Protein AF-A0A5C8NV36-F1 (afdb_monomer_lite)

pLDDT: mean 89.82, std 11.12, range [43.62, 97.75]

Secondary structure (DSSP, 8-state):
----------EEEE-TT--EEEE-SSHHHHHHHTTSS-HHHHHHHHHHHHHHHHHHHHHHHHHHHHHHHHHHHHH-

Foldseek 3Di:
DDDPPPDQQWDWDADPVRDIDIDGPDPLSVCCVVVVDPPVVSVVVVVVVVVVVVVVVVVVVVVVVVVVVVVVVVVD

Radius of gyration: 21.02 Å; chains: 1; bounding box: 48×19×63 Å

Organism: NCBI:txid2498845

Structure (mmCIF, N/CA/C/O backbone):
data_AF-A0A5C8NV36-F1
#
_entry.id   AF-A0A5C8NV36-F1
#
loop_
_atom_site.group_PDB
_atom_site.id
_atom_site.type_symbol
_atom_site.label_atom_id
_atom_site.label_alt_id
_atom_site.label_comp_id
_atom_site.label_asym_id
_atom_site.label_entity_id
_atom_site.label_seq_id
_atom_site.pdbx_PDB_ins_code
_atom_site.Cartn_x
_atom_site.Cartn_y
_atom_site.Cartn_z
_atom_site.occupancy
_atom_site.B_iso_or_equiv
_atom_site.auth_seq_id
_atom_site.auth_comp_id
_atom_site.auth_asym_id
_atom_site.auth_atom_id
_atom_site.pdbx_PDB_model_num
ATOM 1 N N . MET A 1 1 ? -28.228 -9.948 -20.335 1.00 43.62 1 MET A N 1
ATOM 2 C CA . MET A 1 1 ? -26.755 -9.905 -20.198 1.00 43.62 1 MET A CA 1
ATOM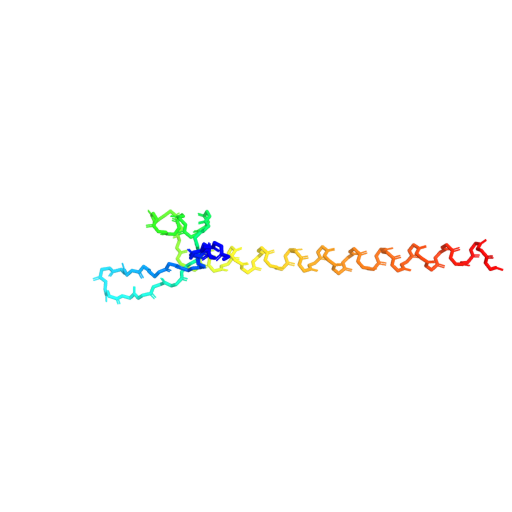 3 C C . MET A 1 1 ? -26.436 -9.982 -18.710 1.00 43.62 1 MET A C 1
ATOM 5 O O . MET A 1 1 ? -26.929 -9.137 -17.976 1.00 43.62 1 MET A O 1
ATOM 9 N N . GLY A 1 2 ? -25.756 -11.040 -18.264 1.00 48.81 2 GLY A N 1
ATOM 10 C CA . GLY A 1 2 ? -25.559 -11.368 -16.847 1.00 48.81 2 GLY A CA 1
ATOM 11 C C . GLY A 1 2 ? -24.826 -10.292 -16.040 1.00 48.81 2 GLY A C 1
ATOM 12 O O . GLY A 1 2 ? -24.029 -9.526 -16.576 1.00 48.81 2 GLY A O 1
ATOM 13 N N . ASN A 1 3 ? -25.161 -10.259 -14.752 1.00 56.00 3 ASN A N 1
ATOM 14 C CA . ASN A 1 3 ? -24.693 -9.376 -13.687 1.00 56.00 3 ASN A CA 1
ATOM 15 C C . ASN A 1 3 ? -23.191 -9.036 -13.812 1.00 56.00 3 ASN A C 1
ATOM 17 O O . ASN A 1 3 ? -22.344 -9.912 -13.637 1.00 56.00 3 ASN A O 1
ATOM 21 N N . LYS A 1 4 ? -22.854 -7.771 -14.116 1.00 59.28 4 LYS A N 1
ATOM 22 C CA . LYS A 1 4 ? -21.487 -7.252 -13.953 1.00 59.28 4 LYS A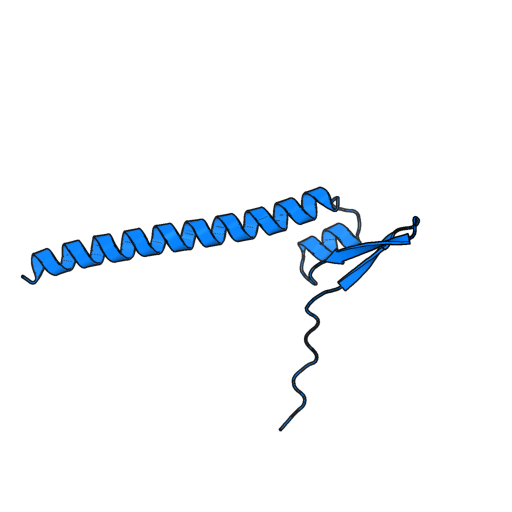 CA 1
ATOM 23 C C . LYS A 1 4 ? -21.141 -7.448 -12.480 1.00 59.28 4 LYS A C 1
ATOM 25 O O . LYS A 1 4 ? -21.727 -6.767 -11.645 1.00 59.28 4 LYS A O 1
ATOM 30 N N . SER A 1 5 ? -20.271 -8.409 -12.166 1.00 62.75 5 SER A N 1
ATOM 31 C CA . SER A 1 5 ? -19.864 -8.711 -10.793 1.00 62.75 5 SER A CA 1
ATOM 32 C C . SER A 1 5 ? -19.575 -7.406 -10.058 1.00 62.75 5 SER A C 1
ATOM 34 O O . SER A 1 5 ? -18.769 -6.611 -10.547 1.00 62.75 5 SER A O 1
ATOM 36 N N . ALA A 1 6 ? -20.245 -7.159 -8.935 1.00 75.81 6 ALA A N 1
ATOM 37 C CA . ALA A 1 6 ? -19.979 -5.993 -8.106 1.00 75.81 6 ALA A CA 1
ATOM 38 C C . ALA A 1 6 ? -18.550 -6.112 -7.553 1.00 75.81 6 ALA A C 1
ATOM 40 O O . ALA A 1 6 ? -18.313 -6.754 -6.532 1.00 75.81 6 ALA A O 1
ATOM 41 N N . LEU A 1 7 ? -17.581 -5.579 -8.300 1.00 85.50 7 LEU A N 1
ATOM 42 C CA . LEU A 1 7 ? -16.166 -5.674 -7.982 1.00 85.50 7 LEU A CA 1
ATOM 43 C C . LEU A 1 7 ? -15.875 -4.744 -6.809 1.00 85.50 7 LEU A C 1
ATOM 45 O O . LEU A 1 7 ? -16.036 -3.528 -6.914 1.00 85.50 7 LEU A O 1
ATOM 49 N N . ILE A 1 8 ? -15.436 -5.321 -5.695 1.00 87.44 8 ILE A N 1
ATOM 50 C CA . ILE A 1 8 ? -14.981 -4.549 -4.544 1.00 87.44 8 ILE A CA 1
ATOM 51 C C . ILE A 1 8 ? -13.625 -3.948 -4.910 1.00 87.44 8 ILE A C 1
ATOM 53 O O . ILE A 1 8 ? -12.653 -4.669 -5.112 1.00 87.44 8 ILE A O 1
ATOM 57 N N . THR A 1 9 ? -13.562 -2.624 -5.005 1.00 90.94 9 THR A N 1
ATOM 58 C CA . THR A 1 9 ? -12.326 -1.888 -5.318 1.00 90.94 9 THR A CA 1
ATOM 59 C C . THR A 1 9 ? -11.677 -1.273 -4.083 1.00 90.94 9 THR A C 1
ATOM 61 O O . THR A 1 9 ? -10.523 -0.857 -4.136 1.00 90.94 9 THR A O 1
ATOM 64 N N . LYS A 1 10 ? -12.406 -1.199 -2.964 1.00 92.75 10 LYS A N 1
ATOM 65 C CA . LYS A 1 10 ? -11.984 -0.487 -1.758 1.00 92.75 10 LYS A CA 1
ATOM 66 C C . LYS A 1 10 ? -12.706 -1.005 -0.517 1.00 92.75 10 LYS A C 1
ATOM 68 O O . LYS A 1 10 ? -13.881 -1.359 -0.585 1.00 92.75 10 LYS A O 1
ATOM 73 N N . VAL A 1 11 ? -11.999 -0.992 0.608 1.00 94.44 11 VAL A N 1
ATOM 74 C CA . VAL A 1 11 ? -12.505 -1.308 1.948 1.00 94.44 11 VAL A CA 1
ATOM 75 C C . VAL A 1 11 ? -12.258 -0.099 2.855 1.00 94.44 11 VAL A C 1
ATOM 77 O O . VAL A 1 11 ? -11.197 0.526 2.789 1.00 94.44 11 VAL A O 1
ATOM 80 N N . ILE A 1 12 ? -13.252 0.254 3.672 1.00 96.06 12 ILE A N 1
ATOM 81 C CA . ILE A 1 12 ? -13.133 1.280 4.713 1.00 96.06 12 ILE A CA 1
ATOM 82 C C . ILE A 1 12 ? -13.007 0.557 6.054 1.00 96.06 12 ILE A C 1
ATOM 84 O O . ILE A 1 12 ? -13.879 -0.236 6.400 1.00 96.06 12 ILE A O 1
ATOM 88 N N . LEU A 1 13 ? -11.924 0.820 6.779 1.00 95.00 13 LEU A N 1
ATOM 89 C CA . LEU A 1 13 ? -11.707 0.345 8.144 1.00 95.00 13 LEU A CA 1
ATOM 90 C C . LEU A 1 13 ? -11.846 1.513 9.114 1.00 95.00 13 LEU A C 1
ATOM 92 O O . LEU A 1 13 ? -11.464 2.629 8.776 1.00 95.00 13 LEU A O 1
ATOM 96 N N . GLU A 1 14 ? -12.345 1.243 10.310 1.00 95.75 14 GLU A N 1
ATOM 97 C CA . GLU A 1 14 ? -12.470 2.209 11.400 1.00 95.75 14 GLU A CA 1
ATOM 98 C C . GLU A 1 14 ? -11.634 1.722 12.586 1.00 95.75 14 GLU A C 1
ATOM 100 O O . GLU A 1 14 ? -11.653 0.529 12.900 1.00 95.75 14 GLU A O 1
ATOM 105 N N . ASP A 1 15 ? -10.860 2.615 13.203 1.00 93.00 15 ASP A N 1
ATOM 106 C CA . ASP A 1 15 ? -10.150 2.308 14.447 1.00 93.00 15 ASP A CA 1
ATOM 107 C C . ASP A 1 15 ? -10.991 2.639 15.692 1.00 93.00 15 ASP A C 1
ATOM 109 O O . ASP A 1 15 ? -12.112 3.133 15.611 1.00 93.00 15 ASP A O 1
ATOM 113 N N . LEU A 1 16 ? -10.444 2.349 16.874 1.00 94.00 16 LEU A N 1
ATOM 114 C CA . LEU A 1 16 ? -11.127 2.570 18.153 1.00 94.00 16 LEU A CA 1
ATOM 115 C C . LEU A 1 16 ? -11.384 4.056 18.465 1.00 94.00 16 LEU A C 1
ATOM 117 O O . LEU A 1 16 ? -12.194 4.357 19.338 1.00 94.00 16 LEU A O 1
ATOM 121 N N . GLU A 1 17 ? -10.702 4.973 17.775 1.00 95.88 17 GLU A N 1
ATOM 122 C CA . GLU A 1 17 ? -10.879 6.423 17.908 1.00 95.88 17 GLU A CA 1
ATOM 123 C C . GLU A 1 17 ? -11.879 6.975 16.871 1.00 95.88 17 GLU A C 1
ATOM 125 O O . GLU A 1 17 ? -12.103 8.185 16.804 1.00 95.88 17 GLU A O 1
ATOM 130 N N . GLY A 1 18 ? -12.491 6.103 16.059 1.00 95.38 18 GLY A N 1
ATOM 131 C CA . GLY A 1 18 ? -13.444 6.468 15.009 1.00 95.38 18 GLY A CA 1
ATOM 132 C C . GLY A 1 18 ? -12.785 6.974 13.723 1.00 95.38 18 GLY A C 1
ATOM 133 O O . GLY A 1 18 ? -13.447 7.553 12.855 1.00 95.38 18 GLY A O 1
ATOM 134 N N . LYS A 1 19 ? -11.467 6.806 13.569 1.00 95.88 19 LYS A N 1
ATOM 135 C CA . LYS A 1 19 ? -10.760 7.264 12.374 1.00 95.88 19 LYS A CA 1
ATOM 136 C C . LYS A 1 19 ? -10.875 6.239 11.255 1.00 95.88 19 LYS A C 1
ATOM 138 O O . LYS A 1 19 ? -10.582 5.056 11.415 1.00 95.88 19 LYS A O 1
ATOM 143 N N . LEU A 1 20 ? -11.255 6.740 10.081 1.00 96.56 20 LEU A N 1
ATOM 144 C CA . LEU A 1 20 ? -11.490 5.933 8.891 1.00 96.56 20 LEU A CA 1
ATOM 145 C C . LEU A 1 20 ? -10.243 5.827 8.009 1.00 96.56 20 LEU A C 1
ATOM 147 O O . LEU A 1 20 ? -9.606 6.827 7.660 1.00 96.56 20 LEU A O 1
ATOM 151 N N . TYR A 1 21 ? -9.950 4.610 7.564 1.00 95.75 21 TYR A N 1
ATOM 152 C CA . TYR A 1 21 ? -8.870 4.286 6.642 1.00 95.75 21 TYR A CA 1
ATOM 153 C C . TYR A 1 21 ? -9.428 3.622 5.395 1.00 95.75 21 TYR A C 1
ATOM 155 O O . TYR A 1 21 ? -10.157 2.638 5.448 1.00 95.75 21 TYR A O 1
ATOM 163 N N . SER A 1 22 ? -9.044 4.160 4.246 1.00 95.12 22 SER A N 1
ATOM 164 C CA . SER A 1 22 ? -9.369 3.603 2.942 1.00 95.12 22 SER A CA 1
ATOM 165 C C . SER A 1 22 ? -8.221 2.727 2.468 1.00 95.12 22 SER A C 1
ATOM 167 O O . SER A 1 22 ? -7.145 3.259 2.190 1.00 95.12 22 SER A O 1
ATOM 169 N N . ILE A 1 23 ? -8.472 1.438 2.275 1.00 95.75 23 ILE A N 1
ATOM 170 C CA . ILE A 1 23 ? -7.486 0.503 1.735 1.00 95.75 23 ILE A CA 1
ATOM 171 C C . ILE A 1 23 ? -8.025 -0.258 0.528 1.00 95.75 23 ILE A C 1
ATOM 173 O O . ILE A 1 23 ? -9.234 -0.390 0.330 1.00 95.75 23 ILE A O 1
ATOM 177 N N . GLU A 1 24 ? -7.114 -0.766 -0.286 1.00 94.06 24 GLU A N 1
ATOM 178 C CA . GLU A 1 24 ? -7.437 -1.702 -1.356 1.00 94.06 24 GLU A CA 1
ATOM 179 C C . GLU A 1 24 ? -7.582 -3.127 -0.801 1.00 94.06 24 GLU A C 1
ATOM 181 O O . GLU A 1 24 ? -6.869 -3.491 0.140 1.00 94.06 24 GLU A O 1
ATOM 186 N N . PRO A 1 25 ? -8.461 -3.964 -1.383 1.00 93.25 25 PRO A N 1
ATOM 187 C CA . PRO A 1 25 ? -8.604 -5.370 -1.010 1.00 93.25 25 PRO A CA 1
ATOM 188 C C . PRO A 1 25 ? -7.451 -6.215 -1.589 1.00 93.25 25 PRO A C 1
ATOM 190 O O . PRO A 1 25 ? -7.660 -7.085 -2.431 1.00 93.25 25 PRO A O 1
ATOM 193 N N . ASN A 1 26 ? -6.221 -5.928 -1.160 1.00 92.62 26 ASN A N 1
ATOM 194 C CA . ASN A 1 26 ? -4.992 -6.622 -1.550 1.00 92.62 26 ASN A CA 1
ATOM 195 C C . ASN A 1 26 ? -4.183 -7.053 -0.310 1.00 92.62 26 ASN A C 1
ATOM 197 O O . ASN A 1 26 ? -4.553 -6.740 0.824 1.00 92.62 26 ASN A O 1
ATOM 201 N N . ASP A 1 27 ? -3.060 -7.745 -0.515 1.00 95.00 27 ASP A N 1
ATOM 202 C CA . ASP A 1 27 ? -2.247 -8.284 0.583 1.00 95.00 27 ASP A CA 1
ATOM 203 C C . ASP A 1 27 ? -1.750 -7.203 1.550 1.00 95.00 27 ASP A C 1
ATOM 205 O O . ASP A 1 27 ? -1.795 -7.384 2.764 1.00 95.00 27 ASP A O 1
ATOM 209 N N . ASN A 1 28 ? -1.317 -6.044 1.047 1.00 95.31 28 ASN A N 1
ATOM 210 C CA . ASN A 1 28 ? -0.859 -4.952 1.909 1.00 95.31 28 ASN A CA 1
ATOM 211 C C . ASN A 1 28 ? -2.018 -4.339 2.704 1.00 95.31 28 ASN A C 1
ATOM 213 O O . ASN A 1 28 ? -1.846 -4.017 3.880 1.00 95.31 28 ASN A O 1
ATOM 217 N N . GLY A 1 29 ? -3.199 -4.219 2.094 1.00 95.06 29 GLY A N 1
ATOM 218 C CA . GLY A 1 29 ? -4.419 -3.805 2.782 1.00 95.06 29 GLY A CA 1
ATOM 219 C C . GLY A 1 29 ? -4.799 -4.778 3.899 1.00 95.06 29 GLY A C 1
ATOM 220 O O . GLY A 1 29 ? -5.094 -4.346 5.012 1.00 95.06 29 GLY A O 1
ATOM 221 N N . LEU A 1 30 ? -4.705 -6.087 3.648 1.00 96.06 30 LEU A N 1
ATOM 222 C CA . LEU A 1 30 ? -4.963 -7.120 4.654 1.00 96.06 30 LEU A CA 1
ATOM 223 C C . LEU A 1 30 ? -3.957 -7.070 5.812 1.00 96.06 30 LEU A C 1
ATOM 225 O O . LEU A 1 30 ? -4.353 -7.173 6.972 1.00 96.06 30 LEU A O 1
ATOM 229 N N . ARG A 1 31 ? -2.667 -6.884 5.520 1.00 96.56 31 ARG A N 1
ATOM 230 C CA . ARG A 1 31 ? -1.619 -6.741 6.546 1.00 96.56 31 ARG A CA 1
ATOM 231 C C . ARG A 1 31 ? -1.860 -5.517 7.431 1.00 96.56 31 ARG A C 1
ATOM 233 O O . ARG A 1 31 ? -1.697 -5.604 8.645 1.00 96.56 31 ARG A O 1
ATOM 240 N N . PHE A 1 32 ? -2.303 -4.401 6.845 1.00 96.38 32 PHE A N 1
ATOM 241 C CA . PHE A 1 32 ? -2.724 -3.230 7.617 1.00 96.38 32 PHE A CA 1
ATOM 242 C C . PHE A 1 32 ? -3.953 -3.539 8.482 1.00 96.38 32 PHE A C 1
ATOM 244 O O . PHE A 1 32 ? -3.940 -3.249 9.674 1.00 96.38 32 PHE A O 1
ATOM 251 N N . ALA A 1 33 ? -4.976 -4.189 7.918 1.00 95.50 33 ALA A N 1
ATOM 252 C CA . ALA A 1 33 ? -6.197 -4.558 8.640 1.00 95.50 33 ALA A CA 1
ATOM 253 C C . ALA A 1 33 ? -5.931 -5.462 9.858 1.00 95.50 33 ALA A C 1
ATOM 255 O O . A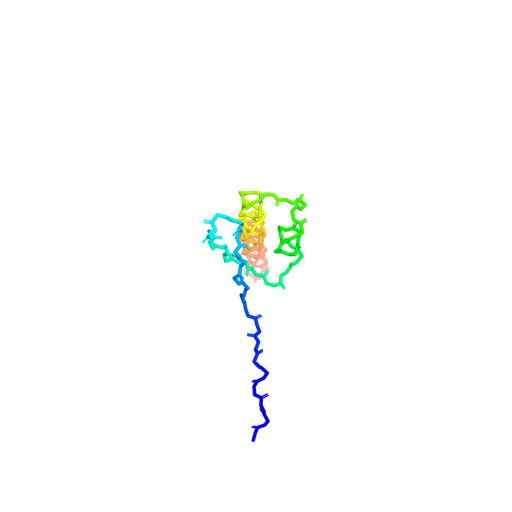LA A 1 33 ? -6.640 -5.387 10.856 1.00 95.50 33 ALA A O 1
ATOM 256 N N . LYS A 1 34 ? -4.897 -6.306 9.781 1.00 95.88 34 LYS A N 1
ATOM 257 C CA . LYS A 1 34 ? -4.447 -7.176 10.877 1.00 95.88 34 LYS A CA 1
ATOM 258 C C . LYS A 1 34 ? -3.538 -6.481 11.899 1.00 95.88 34 LYS A C 1
ATOM 260 O O . LYS A 1 34 ? -3.187 -7.099 12.898 1.00 95.88 34 LYS A O 1
ATOM 265 N N . GLY A 1 35 ? -3.127 -5.236 11.651 1.00 94.81 35 GLY A N 1
ATOM 266 C CA . GLY A 1 35 ? -2.161 -4.519 12.486 1.00 94.81 35 GLY A CA 1
ATOM 267 C C . GLY A 1 35 ? -0.708 -4.983 12.317 1.00 94.81 35 GLY A C 1
ATOM 268 O O . GLY A 1 35 ? 0.135 -4.640 13.138 1.00 94.81 35 GLY A O 1
ATOM 269 N N . GLU A 1 36 ? -0.394 -5.745 11.264 1.00 97.75 36 GLU A N 1
ATOM 270 C CA . GLU A 1 36 ? 0.971 -6.220 10.978 1.00 97.75 36 GLU A CA 1
ATOM 271 C C . GLU A 1 36 ? 1.871 -5.110 10.411 1.00 97.75 36 GLU A C 1
ATOM 273 O O . GLU A 1 36 ? 3.094 -5.182 10.516 1.00 97.75 36 GLU A O 1
ATOM 278 N N . ILE A 1 37 ? 1.267 -4.098 9.781 1.00 96.50 37 ILE A N 1
ATOM 279 C CA . ILE A 1 37 ? 1.930 -2.880 9.301 1.00 96.50 37 ILE A CA 1
ATOM 280 C C . ILE A 1 37 ? 1.099 -1.656 9.682 1.00 96.50 37 ILE A C 1
ATOM 282 O O . ILE A 1 37 ? -0.128 -1.719 9.773 1.00 96.50 37 ILE A O 1
ATOM 286 N N . THR A 1 38 ? 1.754 -0.516 9.851 1.00 96.25 38 THR A N 1
ATOM 287 C CA . THR A 1 38 ? 1.094 0.773 10.081 1.00 96.25 38 THR A CA 1
ATOM 288 C C . THR A 1 38 ? 0.481 1.332 8.793 1.00 96.25 38 THR A C 1
ATOM 290 O O . THR A 1 38 ? 0.900 1.010 7.678 1.00 96.25 38 THR A O 1
ATOM 293 N N . TYR A 1 39 ? -0.467 2.266 8.921 1.00 94.69 39 TYR A N 1
ATOM 294 C CA . TYR A 1 39 ? -1.052 2.941 7.753 1.00 94.69 39 TYR A CA 1
ATOM 295 C C . TYR A 1 39 ? -0.010 3.718 6.928 1.00 94.69 39 TYR A C 1
ATOM 297 O O . TYR A 1 39 ? -0.108 3.818 5.704 1.00 94.69 39 TYR A O 1
ATOM 305 N N . LYS A 1 40 ? 1.019 4.262 7.592 1.00 94.50 40 LYS A N 1
ATOM 306 C CA . LYS A 1 40 ? 2.127 4.953 6.924 1.00 94.50 40 LYS A CA 1
ATOM 307 C C . LYS A 1 40 ? 2.936 3.982 6.062 1.00 94.50 40 LYS A C 1
ATOM 309 O O . LYS A 1 40 ? 3.245 4.299 4.917 1.00 94.50 40 L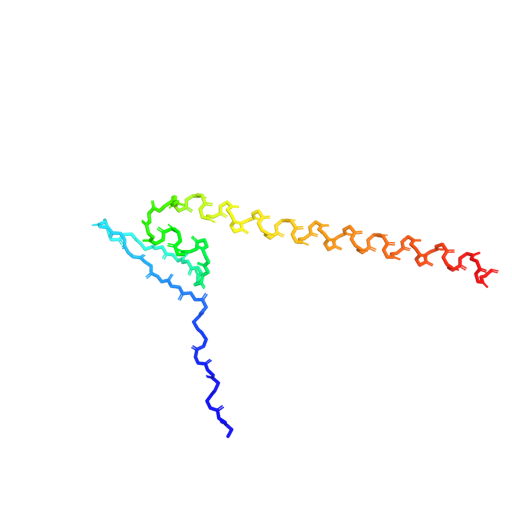YS A O 1
ATOM 314 N N . GLU A 1 41 ? 3.246 2.801 6.589 1.00 95.56 41 GLU A N 1
ATOM 315 C CA . GLU A 1 41 ? 3.950 1.753 5.844 1.00 95.56 41 GLU A CA 1
ATOM 316 C C . GLU A 1 41 ? 3.109 1.222 4.684 1.00 95.56 41 GLU A C 1
ATOM 318 O O . GLU A 1 41 ? 3.635 1.071 3.583 1.00 95.56 41 GLU A O 1
ATOM 323 N N . TYR A 1 42 ? 1.802 1.033 4.888 1.00 95.31 42 TYR A N 1
ATOM 324 C CA . TYR A 1 42 ? 0.864 0.691 3.817 1.00 95.31 42 TYR A CA 1
ATOM 325 C C . TYR A 1 42 ? 0.942 1.683 2.644 1.00 95.31 42 TYR A C 1
ATOM 327 O O . TYR A 1 42 ? 1.105 1.266 1.495 1.00 95.31 42 TYR A O 1
ATOM 335 N N . LYS A 1 43 ? 0.902 2.995 2.924 1.00 94.06 43 LYS A N 1
ATOM 336 C CA . LYS A 1 43 ? 1.021 4.027 1.879 1.00 94.06 43 LYS A CA 1
ATOM 337 C C . LYS A 1 43 ? 2.357 3.971 1.144 1.00 94.06 43 LYS A C 1
ATOM 339 O O . LYS A 1 43 ? 2.377 4.020 -0.081 1.00 94.06 43 LYS A O 1
ATOM 344 N N . ILE A 1 44 ? 3.459 3.802 1.874 1.00 93.75 44 ILE A N 1
ATOM 345 C CA . ILE A 1 44 ? 4.793 3.680 1.270 1.00 93.75 44 ILE A CA 1
ATOM 346 C C . ILE A 1 44 ? 4.861 2.458 0.343 1.00 93.75 44 ILE A C 1
ATOM 348 O O . ILE A 1 44 ? 5.463 2.532 -0.727 1.00 93.75 44 ILE A O 1
ATOM 352 N N . LEU A 1 45 ? 4.255 1.332 0.729 1.00 91.19 45 LEU A N 1
ATOM 353 C CA . LEU A 1 45 ? 4.222 0.122 -0.098 1.00 91.19 45 LEU A CA 1
ATOM 354 C C . LEU A 1 45 ? 3.386 0.311 -1.371 1.00 91.19 45 LEU A C 1
ATOM 356 O O . LEU A 1 45 ? 3.808 -0.154 -2.430 1.00 91.19 45 LEU A O 1
ATOM 360 N N . GLN A 1 46 ? 2.261 1.032 -1.298 1.00 87.31 46 GLN A N 1
ATOM 361 C CA . GLN A 1 46 ? 1.502 1.419 -2.494 1.00 87.31 46 GLN A CA 1
ATOM 362 C C . GLN A 1 46 ? 2.332 2.301 -3.437 1.00 87.31 46 GLN A C 1
ATOM 364 O O . GLN A 1 46 ? 2.419 2.030 -4.635 1.00 87.31 46 GLN A O 1
ATOM 369 N N . GLU A 1 47 ? 2.973 3.341 -2.903 1.00 86.31 47 GLU A N 1
ATOM 370 C CA . GLU A 1 47 ? 3.747 4.298 -3.700 1.00 86.31 47 GLU A CA 1
ATOM 371 C C . GLU A 1 47 ? 4.976 3.647 -4.350 1.00 86.31 47 GLU A C 1
ATOM 373 O O . GLU A 1 47 ? 5.239 3.857 -5.538 1.00 86.31 47 GLU A O 1
ATOM 378 N N . LYS A 1 48 ? 5.704 2.802 -3.606 1.00 81.06 48 LYS A N 1
ATOM 379 C CA . LYS A 1 48 ? 6.872 2.069 -4.122 1.00 81.06 48 LYS A CA 1
ATOM 380 C C . LYS A 1 48 ? 6.506 1.098 -5.238 1.00 81.06 48 LYS A C 1
ATOM 382 O O . LYS A 1 48 ? 7.247 1.013 -6.217 1.00 81.06 48 LYS A O 1
ATOM 387 N N . GLY A 1 49 ? 5.383 0.389 -5.101 1.00 77.38 49 GLY A N 1
ATOM 388 C CA . GLY A 1 49 ? 4.876 -0.488 -6.156 1.00 77.38 49 GLY A CA 1
ATOM 389 C C . GLY A 1 49 ? 4.682 0.286 -7.458 1.00 77.38 49 GLY A C 1
ATOM 390 O O . GLY A 1 49 ? 5.248 -0.082 -8.486 1.00 77.38 49 GLY A O 1
ATOM 391 N N . ASN A 1 50 ? 3.980 1.418 -7.396 1.00 79.12 50 ASN A N 1
ATOM 392 C CA . ASN A 1 50 ? 3.726 2.249 -8.574 1.00 79.12 50 ASN A CA 1
ATOM 393 C C . ASN A 1 50 ? 5.015 2.816 -9.187 1.00 79.12 50 ASN A C 1
ATOM 395 O O . ASN A 1 50 ? 5.190 2.760 -10.404 1.00 79.12 50 ASN A O 1
ATOM 399 N N . ALA A 1 51 ? 5.944 3.316 -8.368 1.00 82.94 51 ALA A N 1
ATOM 400 C CA . ALA A 1 51 ? 7.204 3.880 -8.855 1.00 82.94 51 ALA A CA 1
ATOM 401 C C . ALA A 1 51 ? 8.078 2.846 -9.589 1.00 82.94 51 ALA A C 1
ATOM 403 O O . ALA A 1 51 ? 8.669 3.159 -10.627 1.00 82.94 51 ALA A O 1
ATOM 404 N N . LEU A 1 52 ? 8.139 1.608 -9.087 1.00 87.56 52 LEU A N 1
ATOM 405 C CA . LEU A 1 52 ? 8.883 0.525 -9.731 1.00 87.56 52 LEU A CA 1
ATOM 406 C C . LEU A 1 52 ? 8.297 0.187 -11.108 1.00 87.56 52 LEU A C 1
ATOM 408 O O . LEU A 1 52 ? 9.038 0.131 -12.089 1.00 87.56 52 LEU A O 1
ATOM 412 N N . TRP A 1 53 ? 6.973 0.034 -11.206 1.00 84.62 53 TRP A N 1
ATOM 413 C CA . TRP A 1 53 ? 6.304 -0.250 -12.480 1.00 84.62 53 TRP A CA 1
ATOM 414 C C . TRP A 1 53 ? 6.483 0.874 -13.504 1.00 84.62 53 TRP A C 1
ATOM 416 O O . TRP A 1 53 ? 6.774 0.597 -14.668 1.00 84.62 53 TRP A O 1
ATOM 426 N N . ILE A 1 54 ? 6.394 2.136 -13.072 1.00 89.25 54 ILE A N 1
ATOM 427 C CA . ILE A 1 54 ? 6.659 3.301 -13.931 1.00 89.25 54 ILE A CA 1
ATOM 428 C C . ILE A 1 54 ? 8.107 3.279 -14.436 1.00 89.25 54 ILE A C 1
ATOM 430 O O . ILE A 1 54 ? 8.353 3.489 -15.623 1.00 89.25 54 ILE A O 1
ATOM 434 N N . THR A 1 55 ? 9.065 2.981 -13.557 1.00 91.94 55 THR A N 1
ATOM 435 C CA . THR A 1 55 ? 10.488 2.924 -13.920 1.00 91.94 55 THR A CA 1
ATOM 436 C C . THR A 1 55 ? 10.748 1.834 -14.958 1.00 91.94 55 THR A C 1
ATOM 438 O O . THR A 1 55 ? 11.386 2.098 -15.977 1.00 91.94 55 THR A O 1
ATOM 441 N N . ILE A 1 56 ? 10.206 0.630 -14.745 1.00 93.94 56 ILE A N 1
ATOM 442 C CA . ILE A 1 56 ? 10.320 -0.490 -15.692 1.00 93.94 56 ILE A CA 1
ATOM 443 C C . ILE A 1 56 ? 9.730 -0.106 -17.051 1.00 93.94 56 ILE A C 1
ATOM 445 O O . ILE A 1 56 ? 10.346 -0.366 -18.085 1.00 93.94 56 ILE A O 1
ATOM 449 N N . PHE A 1 57 ? 8.571 0.552 -17.059 1.00 94.31 57 PHE A N 1
ATOM 450 C CA . PHE A 1 57 ? 7.915 0.986 -18.287 1.00 94.31 57 PHE A CA 1
ATOM 451 C C . PHE A 1 57 ? 8.763 1.994 -19.079 1.00 94.31 57 PHE A C 1
ATOM 453 O O . PHE A 1 57 ? 8.975 1.810 -20.278 1.00 94.31 57 PHE A O 1
ATOM 460 N N . ILE A 1 58 ? 9.313 3.016 -18.413 1.00 95.69 58 ILE A N 1
ATOM 461 C CA . ILE A 1 58 ? 10.168 4.032 -19.052 1.00 95.69 58 ILE A CA 1
ATOM 462 C C . ILE A 1 58 ? 11.441 3.398 -19.622 1.00 95.69 58 ILE A C 1
ATOM 464 O O . ILE A 1 58 ? 11.792 3.649 -20.776 1.00 95.69 58 ILE A O 1
ATOM 468 N N . VAL A 1 59 ? 12.121 2.553 -18.842 1.00 96.94 59 VAL A N 1
ATOM 469 C CA . VAL A 1 59 ? 13.341 1.867 -19.297 1.00 96.94 59 VAL A CA 1
ATOM 470 C C . VAL A 1 5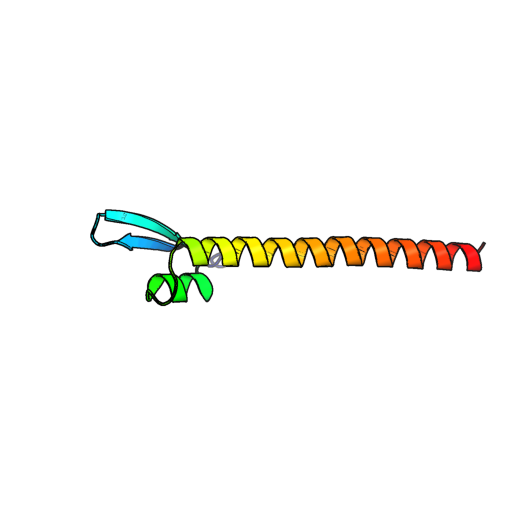9 ? 13.037 0.960 -20.489 1.00 96.94 59 VAL A C 1
ATOM 472 O O . VAL A 1 59 ? 13.774 0.985 -21.474 1.00 96.94 59 VAL A O 1
ATOM 475 N N . GLY A 1 60 ? 11.927 0.219 -20.450 1.00 96.75 60 GLY A N 1
ATOM 476 C CA . GLY A 1 60 ? 11.488 -0.625 -21.561 1.00 96.75 60 GLY A CA 1
ATOM 477 C C . GLY A 1 60 ? 11.259 0.167 -22.851 1.00 96.75 60 GLY A C 1
ATOM 478 O O . GLY A 1 60 ? 11.736 -0.239 -23.911 1.00 96.75 60 GLY A O 1
ATOM 479 N N . ILE A 1 61 ? 10.608 1.332 -22.762 1.00 97.00 61 ILE A N 1
ATOM 480 C CA . ILE A 1 61 ? 10.399 2.230 -23.907 1.00 97.00 61 ILE A CA 1
ATOM 481 C C . ILE A 1 61 ? 11.734 2.710 -24.491 1.00 97.00 61 ILE A C 1
ATOM 483 O O . ILE A 1 61 ? 11.928 2.664 -25.707 1.00 97.00 61 ILE A O 1
ATOM 487 N N . LEU A 1 62 ? 12.670 3.145 -23.646 1.00 97.38 62 LEU A N 1
ATOM 488 C CA . LEU A 1 62 ? 13.982 3.619 -24.099 1.00 97.38 62 LEU A CA 1
ATOM 489 C C . LEU A 1 62 ? 14.777 2.509 -24.799 1.00 97.38 62 LEU A C 1
ATOM 491 O O . LEU A 1 62 ? 15.352 2.729 -25.868 1.00 97.38 62 LEU A O 1
ATOM 495 N N . VAL A 1 63 ? 14.771 1.297 -24.242 1.00 97.12 63 VAL A N 1
ATOM 496 C CA . VAL A 1 63 ? 15.418 0.134 -24.866 1.00 97.12 63 VAL A CA 1
ATOM 497 C C . VAL A 1 63 ? 14.759 -0.198 -26.208 1.00 97.12 63 VAL A C 1
ATOM 499 O O . VAL A 1 63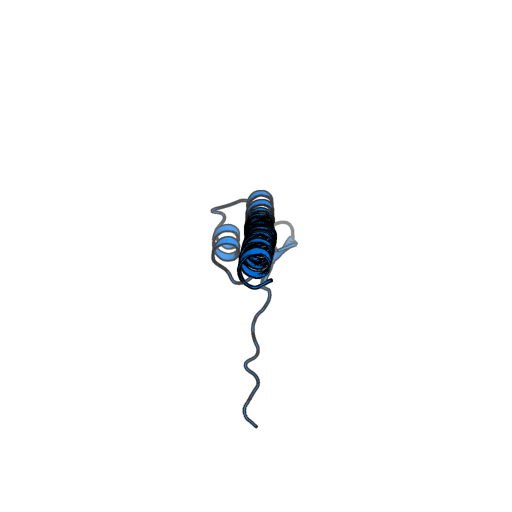 ? 15.451 -0.416 -27.199 1.00 97.12 63 VAL A O 1
ATOM 502 N N . PHE A 1 64 ? 13.429 -0.160 -26.288 1.00 96.31 64 PHE A N 1
ATOM 503 C CA . PHE A 1 64 ? 12.716 -0.407 -27.539 1.00 96.31 64 PHE A CA 1
ATOM 504 C C . PHE A 1 64 ? 13.090 0.604 -28.635 1.00 96.31 64 PHE A C 1
ATOM 506 O O . PHE A 1 64 ? 13.433 0.209 -29.750 1.00 96.31 64 PHE A O 1
ATOM 513 N N . PHE A 1 65 ? 13.094 1.904 -28.322 1.00 95.88 65 PHE A N 1
ATOM 514 C CA . PHE A 1 65 ? 13.451 2.944 -29.294 1.00 95.88 65 PHE A CA 1
ATOM 515 C C . PHE A 1 65 ? 14.921 2.898 -29.717 1.00 95.88 65 PHE A C 1
ATOM 517 O O . PHE A 1 65 ? 15.228 3.146 -30.887 1.00 95.88 65 PHE A O 1
ATOM 524 N N . THR A 1 66 ? 15.835 2.561 -28.805 1.00 95.88 66 THR A N 1
ATOM 525 C CA . THR A 1 66 ? 17.257 2.404 -29.150 1.00 95.88 66 THR A CA 1
ATOM 526 C C . THR A 1 66 ? 17.467 1.215 -30.087 1.00 95.88 66 THR A C 1
ATOM 528 O O . THR A 1 66 ? 18.108 1.381 -31.124 1.00 95.88 66 THR A O 1
ATOM 531 N N . LEU A 1 67 ? 16.855 0.059 -29.806 1.00 95.62 67 LEU A N 1
ATOM 532 C CA . LEU A 1 67 ? 16.904 -1.112 -30.690 1.00 95.62 67 LEU A CA 1
ATOM 533 C C . LEU A 1 67 ? 16.277 -0.833 -32.061 1.00 95.62 67 LEU A C 1
ATOM 535 O O . LEU A 1 67 ? 16.873 -1.169 -33.083 1.00 95.62 67 LEU A O 1
ATOM 539 N N . MET A 1 68 ? 15.121 -0.162 -32.100 1.00 94.88 68 MET A N 1
ATOM 540 C CA . MET A 1 68 ? 14.468 0.236 -33.352 1.00 94.88 68 MET A CA 1
ATOM 541 C C . MET A 1 68 ? 15.364 1.160 -34.188 1.00 94.88 68 MET A C 1
ATOM 543 O O . MET A 1 68 ? 15.511 0.966 -35.392 1.00 94.88 68 MET A O 1
ATOM 547 N N . SER A 1 69 ? 16.013 2.135 -33.549 1.00 92.94 69 SER A N 1
ATOM 548 C CA . SER A 1 69 ? 16.925 3.066 -34.226 1.00 92.94 69 SER A CA 1
ATOM 549 C C . SER A 1 69 ? 18.152 2.356 -34.801 1.00 92.94 69 SER A C 1
ATOM 551 O O . SER A 1 69 ? 18.620 2.712 -35.880 1.00 92.94 69 SER A O 1
ATOM 553 N N . VAL A 1 70 ? 18.676 1.348 -34.095 1.00 94.44 70 VAL A N 1
ATOM 554 C CA . VAL A 1 70 ? 19.782 0.514 -34.588 1.00 94.44 70 VAL A CA 1
ATOM 555 C C . VAL A 1 70 ? 19.330 -0.324 -35.781 1.00 94.44 70 VAL A C 1
ATOM 557 O O . VAL A 1 70 ? 20.009 -0.312 -36.801 1.00 94.44 70 VAL A O 1
ATOM 560 N N . LEU A 1 71 ? 18.176 -0.992 -35.699 1.00 92.88 71 LEU A N 1
ATOM 561 C CA . LEU A 1 71 ? 17.625 -1.781 -36.807 1.00 92.88 71 LEU A CA 1
ATOM 562 C C . LEU A 1 71 ? 17.399 -0.935 -38.064 1.00 92.88 71 LEU A C 1
ATOM 564 O O . LEU A 1 71 ? 17.779 -1.356 -39.153 1.00 92.88 71 LEU A O 1
ATOM 568 N N . LEU A 1 72 ? 16.853 0.277 -37.916 1.00 91.75 72 LEU A N 1
ATOM 569 C CA . LEU A 1 72 ? 16.666 1.204 -39.035 1.00 91.75 72 LEU A CA 1
ATOM 570 C C . LEU A 1 72 ? 17.989 1.527 -39.741 1.00 91.75 72 LEU A C 1
ATOM 572 O O . LEU A 1 72 ? 18.009 1.563 -40.963 1.00 91.75 72 LEU A O 1
ATOM 576 N N . LYS A 1 73 ? 19.098 1.682 -39.005 1.00 87.94 73 LYS A N 1
ATOM 577 C CA . LYS A 1 73 ? 20.433 1.911 -39.593 1.00 87.94 73 LYS A CA 1
ATOM 578 C C . LYS A 1 73 ? 21.008 0.716 -40.360 1.00 87.94 73 LYS A C 1
ATOM 580 O O . LYS A 1 73 ? 21.968 0.901 -41.090 1.00 87.94 73 LYS A O 1
ATOM 585 N N . PHE A 1 74 ? 20.507 -0.498 -40.134 1.00 84.88 74 PHE A N 1
ATOM 586 C CA . PHE A 1 74 ? 20.944 -1.689 -40.872 1.00 84.88 74 PHE A CA 1
ATOM 587 C C . PHE A 1 74 ? 20.080 -1.968 -42.107 1.00 84.88 74 PHE A C 1
ATOM 589 O O . PHE A 1 74 ? 20.506 -2.711 -42.987 1.00 84.88 74 PHE A O 1
ATOM 596 N N . VAL A 1 75 ? 18.863 -1.420 -42.150 1.00 86.25 75 VAL A N 1
ATOM 597 C CA . VAL A 1 75 ? 17.917 -1.591 -43.264 1.00 86.25 75 VAL A CA 1
ATOM 598 C C . VAL A 1 75 ? 18.055 -0.475 -44.311 1.00 86.25 75 VAL A C 1
ATOM 600 O O . VAL A 1 75 ? 17.808 -0.733 -45.487 1.00 86.25 75 VAL A O 1
ATOM 603 N N . LEU A 1 76 ? 18.425 0.740 -43.889 1.00 68.25 76 LEU A N 1
ATOM 604 C CA . LEU A 1 76 ? 18.718 1.910 -44.735 1.00 68.25 76 LEU A CA 1
ATOM 605 C C . LEU A 1 76 ? 20.208 1.984 -45.079 1.00 68.25 76 LEU A C 1
ATOM 607 O O . LEU A 1 76 ? 20.511 2.315 -46.245 1.00 68.25 76 LEU A O 1
#

Sequence (76 aa):
MGNKSALITKVILEDLEGKLYSIEPNDNGLRFAKGEITYKEYKILQEKGNALWITIFIVGILVFFTLMSVLLKFVL